Protein AF-A0A351J5V8-F1 (afdb_monomer)

Nearest PDB structures (foldseek):
  7oj0-assembly1_8  TM=9.052E-01  e=5.208E-01  Escherichia coli K-12

Solvent-accessible surface area (backbone atoms only — not comparable to full-atom values): 4280 Å² total; per-residue (Å²): 140,83,86,82,81,78,78,78,79,78,79,79,79,73,75,74,74,76,73,78,57,92,60,60,52,76,57,49,51,52,52,44,54,54,52,50,57,50,66,70,38,77,70,41,69,73,41,62,71,60,41,48,55,53,51,49,49,47,50,52,52,49,61,70,71,102

Foldseek 3Di:
DDDDDDPPPPPPPPPPPPPPDPDPLVVLVVVLVVLVVCVPDPVSVVDVVSVVVSVVSNVVSVVSND

Sequence (66 aa):
MSVKLEVRSAKWHGKSVKCGCIFDFPAAQKRLAELNVIAAGEDFWSEPEKAQSIMQEITTLQNQMS

Radius of gyration: 23.82 Å; Cα contacts (8 Å, |Δi|>4): 16; chains: 1; bounding box: 29×26×80 Å

Structure (mmCIF, N/CA/C/O backbone):
data_AF-A0A351J5V8-F1
#
_entry.id   AF-A0A351J5V8-F1
#
loop_
_atom_site.group_PDB
_atom_site.id
_atom_site.type_symbol
_atom_site.label_atom_id
_atom_site.label_alt_id
_atom_site.label_comp_id
_atom_site.label_asym_id
_atom_site.label_entity_id
_atom_site.label_seq_id
_atom_site.pdbx_PDB_ins_code
_atom_site.Cartn_x
_atom_site.Cartn_y
_atom_site.Cartn_z
_atom_site.occupancy
_atom_site.B_iso_or_equiv
_atom_site.auth_seq_id
_atom_site.auth_comp_id
_atom_site.auth_asym_id
_atom_site.auth_atom_id
_atom_site.pdbx_PDB_model_num
ATOM 1 N N . MET A 1 1 ? -0.322 -14.749 -66.268 1.00 38.12 1 MET A N 1
ATOM 2 C CA . MET A 1 1 ? 0.903 -14.347 -65.544 1.00 38.12 1 MET A CA 1
ATOM 3 C C . MET A 1 1 ? 0.495 -14.066 -64.105 1.00 38.12 1 MET A C 1
ATOM 5 O O . MET A 1 1 ? -0.165 -13.064 -63.877 1.00 38.12 1 MET A O 1
ATOM 9 N N . SER A 1 2 ? 0.772 -14.977 -63.169 1.00 39.50 2 SER A N 1
ATOM 10 C CA . SER A 1 2 ? 0.338 -14.849 -61.769 1.00 39.50 2 SER A CA 1
ATOM 11 C C . SER A 1 2 ? 1.556 -14.624 -60.884 1.00 39.50 2 SER A C 1
ATOM 13 O O . SER A 1 2 ? 2.399 -15.508 -60.760 1.00 39.50 2 SER A O 1
ATOM 15 N N . VAL A 1 3 ? 1.667 -13.433 -60.297 1.00 51.94 3 VAL A N 1
ATOM 16 C CA . VAL A 1 3 ? 2.743 -13.099 -59.359 1.00 51.94 3 VAL A CA 1
ATOM 17 C C . VAL A 1 3 ? 2.345 -13.548 -57.955 1.00 51.94 3 VAL A C 1
ATOM 19 O O . VAL A 1 3 ? 1.412 -13.028 -57.349 1.00 51.94 3 VAL A O 1
ATOM 22 N N . LYS A 1 4 ? 3.034 -14.573 -57.452 1.00 51.12 4 LYS A N 1
ATOM 23 C CA . LYS A 1 4 ? 2.877 -15.086 -56.092 1.00 51.12 4 LYS A CA 1
ATOM 24 C C . LYS A 1 4 ? 3.751 -14.234 -55.170 1.00 51.12 4 LYS A C 1
ATOM 26 O O . LYS A 1 4 ? 4.960 -14.423 -55.105 1.00 51.12 4 LYS A O 1
ATOM 31 N N . LEU A 1 5 ? 3.147 -13.249 -54.510 1.00 54.28 5 LEU A N 1
ATOM 32 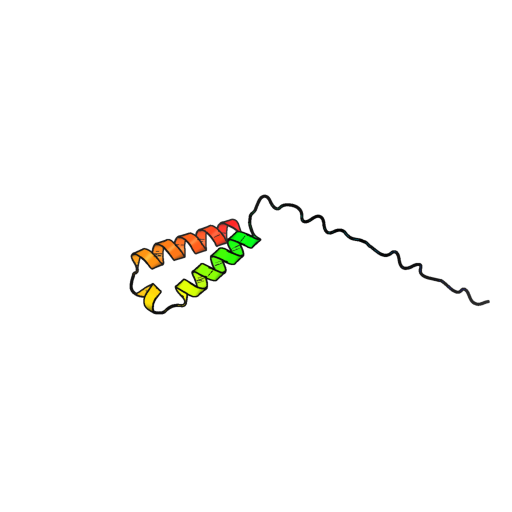C CA . LEU A 1 5 ? 3.809 -12.460 -53.471 1.00 54.28 5 LEU A CA 1
ATOM 33 C C . LEU A 1 5 ? 3.809 -13.267 -52.169 1.00 54.28 5 LEU A C 1
ATOM 35 O O . LEU A 1 5 ? 2.852 -13.246 -51.400 1.00 54.28 5 LEU A O 1
ATOM 39 N N . GLU A 1 6 ? 4.888 -14.011 -51.938 1.00 54.91 6 GLU A N 1
ATOM 40 C CA . GLU A 1 6 ? 5.196 -14.560 -50.620 1.00 54.91 6 GLU A CA 1
ATOM 41 C C . GLU A 1 6 ? 5.639 -13.424 -49.698 1.00 54.91 6 GLU A C 1
ATOM 43 O O . GLU A 1 6 ? 6.775 -12.947 -49.734 1.00 54.91 6 GLU A O 1
ATOM 48 N N . VAL A 1 7 ? 4.705 -12.980 -48.859 1.00 61.81 7 VAL A N 1
ATOM 49 C CA . VAL A 1 7 ? 4.982 -12.080 -47.744 1.00 61.81 7 VAL A CA 1
ATOM 50 C C . VAL A 1 7 ? 5.774 -12.874 -46.710 1.00 61.81 7 VAL A C 1
ATOM 52 O O . VAL A 1 7 ? 5.227 -13.657 -45.933 1.00 61.81 7 VAL A O 1
ATOM 55 N N . ARG A 1 8 ? 7.097 -12.702 -46.722 1.00 50.25 8 ARG A N 1
ATOM 56 C CA . ARG A 1 8 ? 7.986 -13.240 -45.692 1.00 50.25 8 ARG A CA 1
ATOM 57 C C . ARG A 1 8 ? 7.616 -12.589 -44.361 1.00 50.25 8 ARG A C 1
ATOM 59 O O . ARG A 1 8 ? 7.921 -11.425 -44.124 1.00 50.25 8 ARG A O 1
ATOM 66 N N . SER A 1 9 ? 6.933 -13.348 -43.508 1.00 52.38 9 SER A N 1
ATOM 67 C CA . SER A 1 9 ? 6.595 -12.959 -42.141 1.00 52.38 9 SER A CA 1
ATOM 68 C C . SER A 1 9 ? 7.879 -12.736 -41.338 1.00 52.38 9 SER A C 1
ATOM 70 O O . SER A 1 9 ? 8.473 -13.683 -40.820 1.00 52.38 9 SER A O 1
ATOM 72 N N . ALA A 1 10 ? 8.314 -11.482 -41.227 1.00 57.88 10 ALA A N 1
ATOM 73 C CA . ALA A 1 10 ? 9.359 -11.084 -40.297 1.00 57.88 10 ALA A CA 1
ATOM 74 C C . ALA A 1 10 ? 8.861 -11.349 -38.868 1.00 57.88 10 ALA A C 1
ATOM 76 O O . ALA A 1 10 ? 7.961 -10.680 -38.362 1.00 57.88 10 ALA A O 1
ATOM 77 N N . LYS A 1 11 ? 9.412 -12.381 -38.228 1.00 57.91 11 LYS A N 1
ATOM 78 C CA . LYS A 1 11 ? 9.093 -12.741 -36.847 1.00 57.91 11 LYS A CA 1
ATOM 79 C C . LYS A 1 11 ? 9.764 -11.733 -35.916 1.00 57.91 11 LYS A C 1
ATOM 81 O O . LYS A 1 11 ? 10.945 -11.865 -35.593 1.00 57.91 11 LYS A O 1
ATOM 86 N N . TRP A 1 12 ? 9.008 -10.717 -35.512 1.00 54.50 12 TRP A N 1
ATOM 87 C CA . TRP A 1 12 ? 9.418 -9.737 -34.513 1.00 54.50 12 TRP A CA 1
ATOM 88 C C . TRP A 1 12 ? 9.609 -10.434 -33.165 1.00 54.50 12 TRP A C 1
ATOM 90 O O . TRP A 1 12 ? 8.663 -10.644 -32.412 1.00 54.50 12 TRP A O 1
ATOM 100 N N . HIS A 1 13 ? 10.848 -10.797 -32.837 1.00 62.16 13 HIS A N 1
ATOM 101 C CA . HIS A 1 13 ? 11.216 -11.104 -31.459 1.00 62.16 13 HIS A CA 1
ATOM 102 C C . HIS A 1 13 ? 11.479 -9.779 -30.749 1.00 62.16 13 HIS A C 1
ATOM 104 O O . HIS A 1 13 ? 12.622 -9.398 -30.502 1.00 62.16 13 HIS A O 1
ATOM 110 N N . GLY A 1 14 ? 10.400 -9.059 -30.445 1.00 53.97 14 GLY A N 1
ATOM 111 C CA . GLY A 1 14 ? 10.446 -7.966 -29.490 1.00 53.97 14 GLY A CA 1
ATOM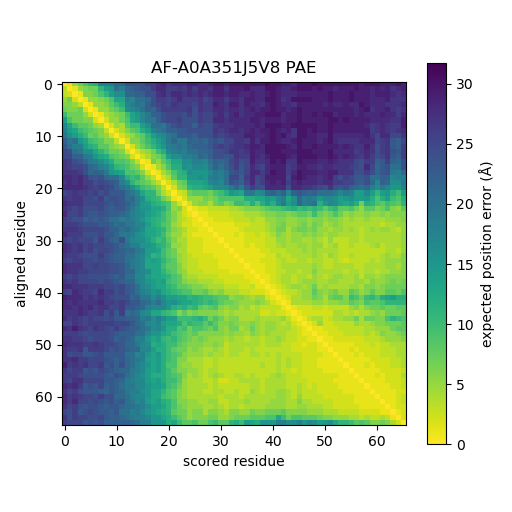 112 C C . GLY A 1 14 ? 10.709 -8.559 -28.114 1.00 53.97 14 GLY A C 1
ATOM 113 O O . GLY A 1 14 ? 9.775 -8.850 -27.373 1.00 53.97 14 GLY A O 1
ATOM 114 N N . LYS A 1 15 ? 11.981 -8.781 -27.763 1.00 58.28 15 LYS A N 1
ATOM 115 C CA . LYS A 1 15 ? 12.367 -8.870 -26.356 1.00 58.28 15 LYS A CA 1
ATOM 116 C C . LYS A 1 15 ? 12.008 -7.511 -25.772 1.00 58.28 15 LYS A C 1
ATOM 118 O O . LYS A 1 15 ? 12.769 -6.564 -25.932 1.00 58.28 15 LYS A O 1
ATOM 123 N N . SER A 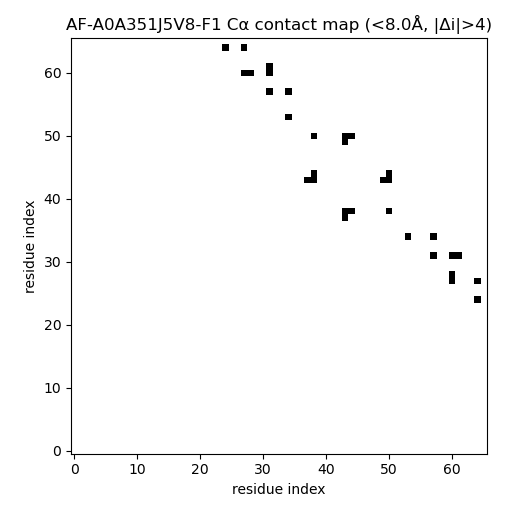1 16 ? 10.813 -7.413 -25.191 1.00 61.62 16 SER A N 1
ATOM 124 C CA . SER A 1 16 ? 10.389 -6.270 -24.395 1.00 61.62 16 SER A CA 1
ATOM 125 C C . SER A 1 16 ? 11.435 -6.118 -23.306 1.00 61.62 16 SER A C 1
ATOM 127 O O . SER A 1 16 ? 11.415 -6.842 -22.310 1.00 61.62 16 SER A O 1
ATOM 129 N N . VAL A 1 17 ? 12.401 -5.233 -23.543 1.00 59.09 17 VAL A N 1
ATOM 130 C CA . VAL A 1 17 ? 13.289 -4.727 -22.513 1.00 59.09 17 VAL A CA 1
ATOM 131 C C . VAL A 1 17 ? 12.322 -4.159 -21.494 1.00 59.09 17 VAL A C 1
ATOM 133 O O . VAL A 1 17 ? 11.624 -3.187 -21.771 1.00 59.09 17 VAL A O 1
ATOM 136 N N . LYS A 1 18 ? 12.153 -4.863 -20.373 1.00 60.84 18 LYS A N 1
ATOM 137 C CA . LYS A 1 18 ? 11.464 -4.313 -19.217 1.00 60.84 18 LYS A CA 1
ATOM 138 C C . LYS A 1 18 ? 12.355 -3.156 -18.804 1.00 60.84 18 LYS A C 1
ATOM 140 O O . LYS A 1 18 ? 13.351 -3.375 -18.122 1.00 60.84 18 LYS A O 1
ATOM 145 N N . CYS A 1 19 ? 12.096 -1.975 -19.361 1.00 54.62 19 CYS A N 1
ATOM 146 C CA . CYS A 1 19 ? 12.707 -0.741 -18.920 1.00 54.62 19 CYS A CA 1
ATOM 147 C C . CYS A 1 19 ? 12.478 -0.737 -17.416 1.00 54.62 19 CYS A C 1
ATOM 149 O O . CYS A 1 19 ? 11.329 -0.732 -16.979 1.00 54.62 19 CYS A O 1
ATOM 151 N N . GLY A 1 20 ? 13.558 -0.910 -16.655 1.00 52.94 20 GLY A N 1
ATOM 152 C CA . GLY A 1 20 ? 13.532 -0.799 -15.212 1.00 52.94 20 GLY A CA 1
ATOM 153 C C . GLY A 1 20 ? 13.064 0.608 -14.915 1.00 52.94 20 GLY A C 1
ATOM 154 O O . GLY A 1 20 ? 13.831 1.561 -15.028 1.00 52.94 20 GLY A O 1
ATOM 155 N N . CYS A 1 21 ? 11.773 0.746 -14.655 1.00 50.16 21 CYS A N 1
ATOM 156 C CA . C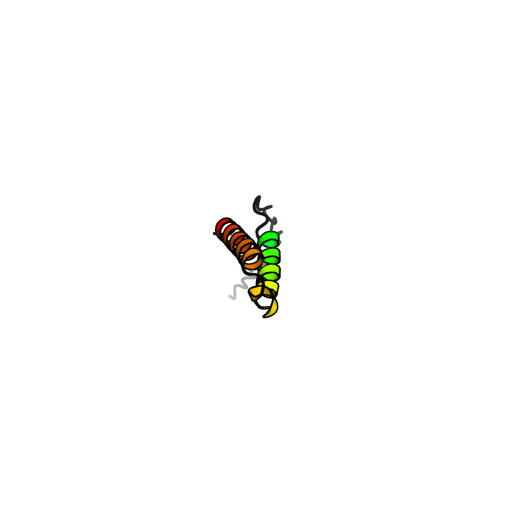YS A 1 21 ? 11.216 1.974 -14.160 1.00 50.16 21 CYS A CA 1
ATOM 157 C C . CYS A 1 21 ? 11.927 2.203 -12.824 1.00 50.16 21 CYS A C 1
ATOM 159 O O . CYS A 1 21 ? 11.851 1.360 -11.938 1.00 50.16 21 CYS A O 1
ATOM 161 N N . ILE A 1 22 ? 12.621 3.328 -12.674 1.00 58.56 22 ILE A N 1
ATOM 162 C CA . ILE A 1 22 ? 13.114 3.811 -11.370 1.00 58.56 22 ILE A CA 1
ATOM 163 C C . ILE A 1 22 ? 11.950 3.899 -10.359 1.00 58.56 22 ILE A C 1
ATOM 165 O O . ILE A 1 22 ? 12.144 3.867 -9.151 1.00 58.56 22 ILE A O 1
ATOM 169 N N . PHE A 1 23 ? 10.729 3.971 -10.884 1.00 58.06 23 PHE A N 1
ATOM 170 C CA . PHE A 1 23 ? 9.484 3.855 -10.162 1.00 58.06 23 PHE A CA 1
ATOM 171 C C . PHE A 1 23 ? 9.079 2.394 -9.959 1.00 58.06 23 PHE A C 1
ATOM 173 O O . PHE A 1 23 ? 8.654 1.728 -10.904 1.00 58.06 23 PHE A O 1
ATOM 180 N N . ASP A 1 24 ? 9.090 1.935 -8.709 1.00 70.38 24 ASP A N 1
ATOM 181 C CA . ASP A 1 24 ? 8.464 0.692 -8.233 1.00 70.38 24 ASP A CA 1
ATOM 182 C C . ASP A 1 24 ? 6.920 0.707 -8.372 1.00 70.38 24 ASP A C 1
ATOM 184 O O . ASP A 1 24 ? 6.186 0.209 -7.523 1.00 70.38 24 ASP A O 1
ATOM 188 N N . PHE A 1 25 ? 6.393 1.253 -9.469 1.00 73.38 25 PHE A N 1
ATOM 189 C CA . PHE A 1 25 ? 4.980 1.332 -9.822 1.00 73.38 25 PHE A CA 1
ATOM 190 C C . PHE A 1 25 ? 4.221 0.007 -9.622 1.00 73.38 25 PHE A C 1
ATOM 192 O O . PHE A 1 25 ? 3.196 0.017 -8.939 1.00 73.38 25 PHE A O 1
ATOM 199 N N . PRO A 1 26 ? 4.703 -1.162 -10.106 1.00 78.62 26 PRO A N 1
ATOM 200 C CA . PRO A 1 26 ? 4.000 -2.422 -9.863 1.00 78.62 26 PRO A CA 1
ATOM 201 C C . PRO A 1 26 ? 4.007 -2.854 -8.388 1.00 78.62 26 PRO A C 1
ATOM 203 O O . PRO A 1 26 ? 3.100 -3.573 -7.969 1.00 78.62 26 PRO A O 1
ATOM 206 N N . ALA A 1 27 ? 5.005 -2.458 -7.593 1.00 80.88 27 ALA A N 1
ATOM 207 C CA . ALA A 1 27 ? 5.043 -2.767 -6.164 1.00 80.88 27 ALA A CA 1
ATOM 208 C C . ALA A 1 27 ? 4.127 -1.824 -5.373 1.00 80.88 27 ALA A C 1
ATOM 210 O O . ALA A 1 27 ? 3.342 -2.283 -4.545 1.00 80.88 27 ALA A O 1
ATOM 211 N N . ALA A 1 28 ? 4.149 -0.532 -5.697 1.00 81.31 28 ALA A N 1
ATOM 212 C CA . ALA A 1 28 ? 3.250 0.460 -5.131 1.00 81.31 28 ALA A CA 1
ATOM 213 C C . ALA A 1 28 ? 1.780 0.109 -5.437 1.00 81.31 28 ALA A C 1
ATOM 215 O O . ALA A 1 28 ? 0.928 0.209 -4.557 1.00 81.31 28 ALA A O 1
ATOM 216 N N . GLN A 1 29 ? 1.477 -0.394 -6.642 1.00 82.81 29 GLN A N 1
ATOM 217 C CA . GLN A 1 29 ? 0.122 -0.806 -7.025 1.00 82.81 29 GLN A CA 1
ATOM 218 C C . GLN A 1 29 ? -0.362 -2.013 -6.210 1.00 82.81 29 GLN A C 1
ATOM 220 O O . GLN A 1 29 ? -1.510 -2.037 -5.766 1.00 82.81 29 GLN A O 1
ATOM 225 N N . LYS A 1 30 ? 0.512 -3.002 -5.972 1.00 86.44 30 LYS A N 1
ATOM 226 C CA . LYS A 1 30 ? 0.202 -4.126 -5.072 1.00 86.44 30 LYS A CA 1
ATOM 227 C C . LYS A 1 30 ? -0.086 -3.632 -3.661 1.00 86.44 30 LYS A C 1
ATOM 229 O O . LYS A 1 30 ? -1.067 -4.057 -3.060 1.00 86.44 30 LYS A O 1
ATOM 234 N N . ARG A 1 31 ? 0.732 -2.704 -3.163 1.00 85.38 31 ARG A N 1
ATOM 235 C CA . ARG A 1 31 ? 0.580 -2.201 -1.801 1.00 85.38 31 ARG A CA 1
ATOM 236 C C . ARG A 1 31 ? -0.705 -1.397 -1.617 1.00 85.38 31 ARG A C 1
ATOM 238 O O . ARG A 1 31 ? -1.399 -1.584 -0.627 1.00 85.38 31 ARG A O 1
ATOM 245 N N . LEU A 1 32 ? -1.082 -0.596 -2.611 1.00 87.38 32 LEU A N 1
ATOM 246 C CA . LEU A 1 32 ? -2.361 0.115 -2.637 1.00 87.38 32 LEU A CA 1
ATOM 247 C C . LEU A 1 32 ? -3.547 -0.868 -2.605 1.00 87.38 32 LEU A C 1
ATOM 249 O O . LEU A 1 32 ? -4.488 -0.676 -1.839 1.00 87.38 32 LEU A O 1
ATOM 253 N N . ALA A 1 33 ? -3.492 -1.957 -3.379 1.00 86.94 33 ALA A N 1
ATOM 254 C CA . ALA A 1 33 ? -4.545 -2.974 -3.369 1.00 86.94 33 ALA A CA 1
ATOM 255 C C . ALA A 1 33 ? -4.717 -3.626 -1.985 1.00 86.94 33 ALA A C 1
ATOM 257 O O . ALA A 1 33 ? -5.843 -3.796 -1.527 1.00 86.94 33 ALA A O 1
ATOM 258 N N . GLU A 1 34 ? -3.618 -3.936 -1.296 1.00 87.50 34 GLU A N 1
ATOM 259 C CA . GLU A 1 34 ? -3.642 -4.488 0.065 1.00 87.50 34 GLU A CA 1
ATOM 260 C C . GLU A 1 34 ? -4.254 -3.502 1.071 1.00 87.50 34 GLU A C 1
ATOM 262 O O . GLU A 1 34 ? -5.120 -3.885 1.858 1.00 87.50 34 GLU A O 1
ATOM 267 N N . LEU A 1 35 ? -3.866 -2.223 1.008 1.00 86.81 35 LEU A N 1
ATOM 268 C CA . LEU A 1 35 ? -4.424 -1.177 1.870 1.00 86.81 35 LEU A CA 1
ATOM 269 C C . LEU A 1 35 ? -5.918 -0.936 1.598 1.00 86.81 35 LEU A C 1
ATOM 271 O O . LEU A 1 35 ? -6.675 -0.725 2.539 1.00 86.81 35 LEU A O 1
ATOM 275 N N . ASN A 1 36 ? -6.371 -1.036 0.345 1.00 85.19 36 ASN A N 1
ATOM 276 C CA . ASN A 1 36 ? -7.793 -0.930 0.002 1.00 85.19 36 ASN A CA 1
ATOM 277 C C . ASN A 1 36 ? -8.625 -2.100 0.539 1.00 85.19 36 ASN A C 1
ATOM 279 O O . ASN A 1 36 ? -9.768 -1.895 0.937 1.00 85.19 36 ASN A O 1
ATOM 283 N N . VAL A 1 37 ? -8.073 -3.317 0.573 1.00 87.69 37 VAL A N 1
ATOM 284 C CA . VAL A 1 37 ? -8.752 -4.469 1.190 1.00 87.69 37 VAL A CA 1
ATOM 285 C C . VAL A 1 37 ? -8.902 -4.257 2.695 1.00 87.69 37 VAL A C 1
ATOM 287 O O . VAL A 1 37 ? -9.964 -4.533 3.244 1.00 87.69 37 VAL A O 1
ATOM 290 N N . ILE A 1 38 ? -7.870 -3.715 3.348 1.00 83.38 38 ILE A N 1
ATOM 291 C CA . ILE A 1 38 ? -7.928 -3.346 4.768 1.00 83.38 38 ILE A CA 1
ATOM 292 C C . ILE A 1 38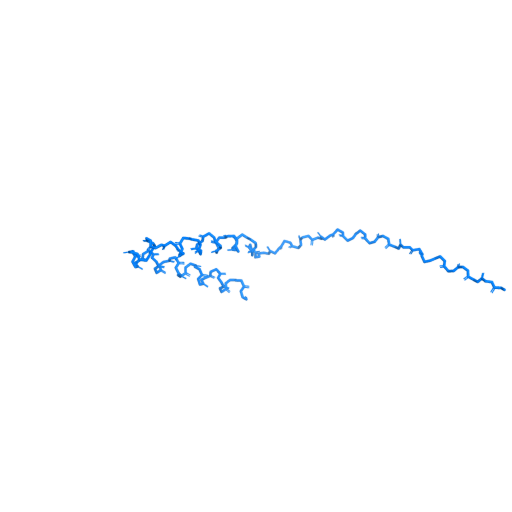 ? -8.976 -2.245 4.983 1.00 83.38 38 ILE A C 1
ATOM 294 O O . 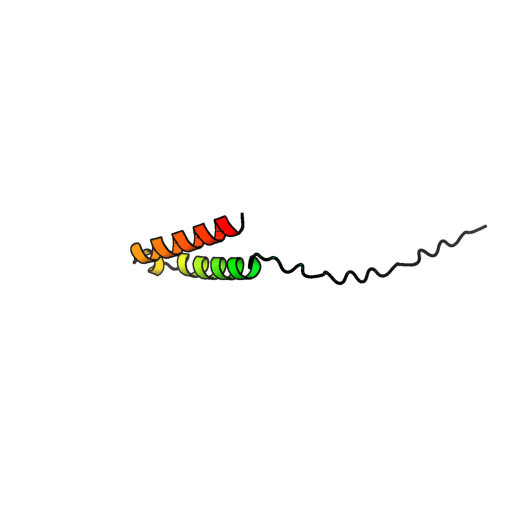ILE A 1 38 ? -9.799 -2.359 5.886 1.00 83.38 38 ILE A O 1
ATOM 298 N N . ALA A 1 39 ? -9.008 -1.233 4.111 1.00 81.50 39 ALA A N 1
ATOM 299 C CA . ALA A 1 39 ? -9.965 -0.131 4.187 1.00 81.50 39 ALA A CA 1
ATOM 300 C C . ALA A 1 39 ? -11.426 -0.538 3.920 1.00 81.50 39 ALA A C 1
ATOM 302 O O . ALA A 1 39 ? -12.348 0.149 4.362 1.00 81.50 39 ALA A O 1
ATOM 303 N N . ALA A 1 40 ? -11.639 -1.647 3.207 1.00 84.19 40 ALA A N 1
ATOM 304 C CA . ALA A 1 40 ? -12.956 -2.230 2.966 1.00 84.19 40 ALA A CA 1
ATOM 305 C C . ALA A 1 40 ? -13.494 -3.037 4.164 1.00 84.19 40 ALA A C 1
ATOM 307 O O . ALA A 1 40 ? -14.667 -3.405 4.161 1.00 84.19 40 ALA A O 1
ATOM 308 N N . GLY A 1 41 ? -12.661 -3.331 5.169 1.00 84.69 41 GLY A N 1
ATOM 309 C CA . GLY A 1 41 ? -13.099 -3.973 6.406 1.00 84.69 41 GLY A CA 1
ATOM 310 C C . GLY A 1 41 ? -13.895 -3.014 7.295 1.00 84.69 41 GLY A C 1
ATOM 311 O O . GLY A 1 41 ? -13.514 -1.860 7.474 1.00 84.69 41 GLY A O 1
ATOM 312 N N . GLU A 1 42 ? -14.986 -3.491 7.893 1.00 74.25 42 GLU A N 1
ATOM 313 C CA . GLU A 1 42 ? -15.824 -2.687 8.800 1.00 74.25 42 GLU A CA 1
ATOM 314 C C . GLU A 1 42 ? -15.065 -2.274 10.075 1.00 74.25 42 GLU A C 1
ATOM 316 O O . GLU A 1 42 ? -15.179 -1.137 10.529 1.00 74.25 42 GLU A O 1
ATOM 321 N N . ASP A 1 43 ? -14.200 -3.155 10.588 1.00 81.50 43 ASP A N 1
ATOM 322 C CA . ASP A 1 43 ? -13.381 -2.910 11.784 1.00 81.50 43 ASP A CA 1
ATOM 323 C C . ASP A 1 43 ? -12.312 -1.829 11.588 1.00 81.50 43 ASP A C 1
ATOM 325 O O . ASP A 1 43 ? -11.824 -1.241 12.552 1.00 81.50 43 ASP A O 1
ATOM 329 N N . PHE A 1 44 ? -11.935 -1.544 10.343 1.00 79.94 44 PHE A N 1
ATOM 330 C CA . PHE A 1 44 ? -10.902 -0.560 10.044 1.00 79.94 44 PHE A CA 1
ATOM 331 C C . PHE A 1 44 ? -11.350 0.870 10.377 1.00 79.94 44 PHE A C 1
ATOM 333 O O . PHE A 1 44 ? -10.546 1.686 10.828 1.00 79.94 44 PHE A O 1
ATOM 340 N N . TRP A 1 45 ? -12.644 1.162 10.230 1.00 83.50 45 TRP A N 1
ATOM 341 C CA . TRP A 1 45 ? -13.222 2.466 10.562 1.00 83.50 45 TRP A CA 1
ATOM 342 C C . TRP A 1 45 ? -13.488 2.650 12.063 1.00 83.50 45 TRP A C 1
ATOM 344 O O . TRP A 1 45 ? -13.779 3.766 12.494 1.00 83.50 45 TRP A O 1
ATOM 354 N N . SER A 1 46 ? -13.335 1.593 12.867 1.00 85.75 46 SER A N 1
ATOM 355 C CA . SER A 1 46 ? -13.463 1.647 14.328 1.00 85.75 46 SER A CA 1
ATOM 356 C C . SER A 1 46 ? -12.326 2.426 14.998 1.00 85.75 46 SER A C 1
ATOM 358 O O . SER A 1 46 ? -12.507 2.953 16.094 1.00 85.75 46 SER A O 1
ATOM 360 N N . GLU A 1 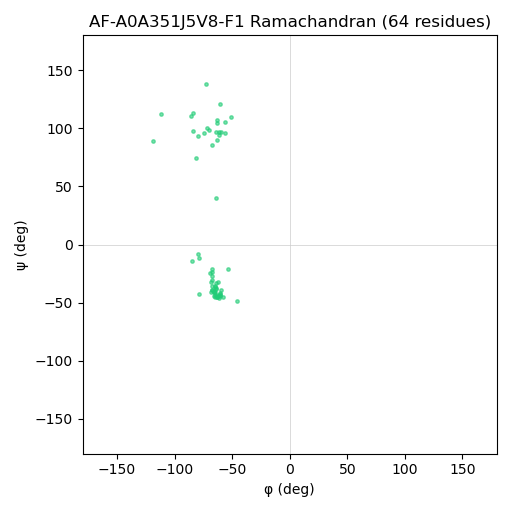47 ? -11.160 2.529 14.349 1.00 84.94 47 GLU A N 1
ATOM 361 C CA . GLU A 1 47 ? -9.988 3.249 14.861 1.00 84.94 47 GLU A CA 1
ATOM 362 C C . GLU A 1 47 ? -9.604 4.415 13.928 1.00 84.94 47 GLU A C 1
ATOM 364 O O . GLU A 1 47 ? -8.776 4.249 13.026 1.00 84.94 47 GLU A O 1
ATOM 369 N N . PRO A 1 48 ? -10.165 5.622 14.139 1.00 83.31 48 PRO A N 1
ATOM 370 C CA . PRO A 1 48 ? -10.023 6.741 13.206 1.00 83.31 48 PRO A CA 1
ATOM 371 C C . PRO A 1 48 ? -8.572 7.212 13.022 1.00 83.31 48 PRO A C 1
ATOM 373 O O . PRO A 1 48 ? -8.204 7.621 11.923 1.00 83.31 48 PRO A O 1
ATOM 376 N N . GLU A 1 49 ? -7.726 7.110 14.054 1.00 87.50 49 GLU A N 1
ATOM 377 C CA . GLU A 1 49 ? -6.300 7.456 13.951 1.00 87.50 49 GLU A CA 1
ATOM 378 C C . GLU A 1 49 ? -5.550 6.518 12.994 1.00 87.50 49 GLU A C 1
ATOM 380 O O . GLU A 1 49 ? -4.796 6.974 12.132 1.00 87.50 49 GLU A O 1
ATOM 385 N N . LYS A 1 50 ? -5.805 5.206 13.082 1.00 85.00 50 LYS A N 1
ATOM 386 C CA . LYS A 1 50 ? -5.206 4.213 12.176 1.00 85.00 50 LYS A CA 1
ATOM 387 C C . LYS A 1 50 ? -5.743 4.368 10.758 1.00 85.00 50 LYS A C 1
ATOM 389 O O . LYS A 1 50 ? -4.970 4.302 9.800 1.00 85.00 50 LYS A O 1
ATOM 394 N N . ALA A 1 51 ? -7.045 4.621 10.625 1.00 87.69 51 ALA A N 1
ATOM 395 C CA . ALA A 1 51 ? -7.673 4.850 9.333 1.00 87.69 51 ALA A CA 1
ATOM 396 C C . ALA A 1 51 ? -7.073 6.067 8.616 1.00 87.69 51 ALA A C 1
ATOM 398 O O . ALA A 1 51 ? -6.759 6.000 7.426 1.00 87.69 51 ALA A O 1
ATOM 399 N N . GLN A 1 52 ? -6.828 7.153 9.353 1.00 87.44 52 GLN A N 1
ATOM 400 C CA . GLN A 1 52 ? -6.204 8.360 8.823 1.00 87.44 52 GLN A CA 1
ATOM 401 C C . GLN A 1 52 ? -4.786 8.100 8.301 1.00 87.44 52 GLN A C 1
ATOM 403 O O . GLN A 1 52 ? -4.462 8.537 7.195 1.00 87.44 52 GLN A O 1
ATOM 408 N N . SER A 1 53 ? -3.949 7.375 9.049 1.00 89.06 53 SER A N 1
ATOM 409 C CA . SER A 1 53 ? -2.588 7.041 8.604 1.00 89.06 53 SER A CA 1
ATOM 410 C C . SER A 1 53 ? -2.586 6.191 7.330 1.00 89.06 53 SER A C 1
ATOM 412 O O . SER A 1 53 ? -1.853 6.498 6.391 1.00 89.06 53 SER A O 1
ATOM 414 N N . ILE A 1 54 ? -3.450 5.175 7.248 1.00 86.94 54 ILE A N 1
ATOM 415 C CA . ILE A 1 54 ? -3.555 4.318 6.057 1.00 86.94 54 ILE A CA 1
ATOM 416 C C . ILE A 1 54 ? -4.108 5.093 4.849 1.00 86.94 54 ILE A C 1
ATOM 418 O O . ILE A 1 54 ? -3.610 4.938 3.735 1.00 86.94 54 ILE A O 1
ATOM 422 N N . MET A 1 55 ? -5.085 5.985 5.041 1.00 87.44 55 MET A N 1
ATOM 423 C CA . MET A 1 55 ? -5.599 6.846 3.965 1.00 87.44 55 MET A CA 1
ATOM 424 C C . MET A 1 55 ? -4.534 7.821 3.436 1.00 87.44 55 MET A C 1
ATOM 426 O O . MET A 1 55 ? -4.462 8.065 2.226 1.00 87.44 55 MET A O 1
ATOM 430 N N . GLN A 1 56 ? -3.675 8.360 4.310 1.00 90.00 56 GLN A N 1
ATOM 431 C CA . GLN A 1 56 ? -2.530 9.185 3.903 1.00 90.00 56 GLN A CA 1
ATOM 432 C C . GLN A 1 56 ? -1.507 8.380 3.097 1.00 90.00 56 GLN A C 1
ATOM 434 O O . GLN A 1 56 ? -1.000 8.872 2.085 1.00 90.00 56 GLN A O 1
ATOM 439 N N . GLU A 1 57 ? -1.236 7.137 3.498 1.00 86.19 57 GLU A N 1
ATOM 440 C CA . GLU A 1 57 ? -0.341 6.233 2.772 1.00 86.19 57 GLU A CA 1
ATOM 441 C C . GLU A 1 57 ? -0.898 5.910 1.376 1.00 86.19 57 GLU A C 1
ATOM 443 O O . GLU A 1 57 ? -0.190 6.062 0.381 1.00 86.19 57 GLU A O 1
ATOM 448 N N . ILE A 1 58 ? -2.196 5.603 1.270 1.00 87.94 58 ILE A N 1
ATOM 449 C CA . ILE A 1 58 ? -2.896 5.406 -0.011 1.00 87.94 58 ILE A CA 1
ATOM 450 C C . ILE A 1 58 ? -2.787 6.652 -0.902 1.00 87.94 58 ILE A C 1
ATOM 452 O O . ILE A 1 58 ? -2.498 6.534 -2.093 1.00 87.94 5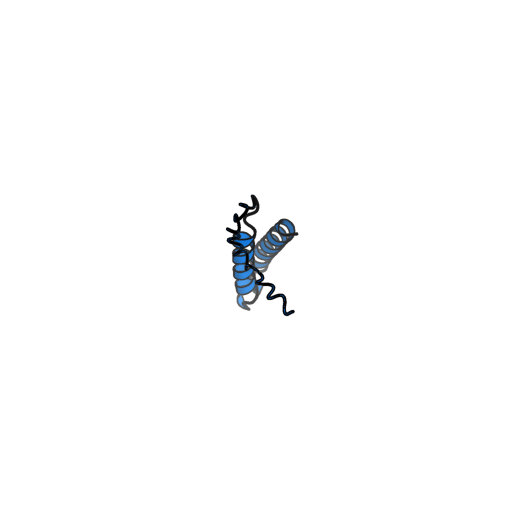8 ILE A O 1
ATOM 456 N N . THR A 1 59 ? -2.997 7.847 -0.344 1.00 88.25 59 THR A N 1
ATOM 457 C CA . THR A 1 59 ? -2.924 9.115 -1.094 1.00 88.25 59 THR A CA 1
ATOM 458 C C . THR A 1 59 ? -1.503 9.394 -1.585 1.00 88.25 59 THR A C 1
ATOM 460 O O . THR A 1 59 ? -1.301 9.823 -2.719 1.00 88.25 59 THR A O 1
ATOM 463 N N . THR A 1 60 ? -0.500 9.108 -0.755 1.00 88.00 60 THR A N 1
ATOM 464 C CA . THR A 1 60 ? 0.917 9.277 -1.106 1.00 88.00 60 THR A CA 1
ATOM 465 C C . THR A 1 60 ? 1.322 8.321 -2.225 1.00 88.00 60 THR A C 1
ATOM 467 O O . THR A 1 60 ? 1.948 8.748 -3.194 1.00 88.00 60 THR A O 1
ATOM 470 N N . LEU A 1 61 ? 0.905 7.054 -2.135 1.00 84.81 61 LEU A N 1
ATOM 471 C CA . LEU A 1 61 ? 1.137 6.052 -3.177 1.00 84.81 61 LEU A CA 1
ATOM 472 C C . LEU A 1 61 ? 0.424 6.417 -4.488 1.00 84.81 61 LEU A C 1
ATOM 474 O O . LEU A 1 61 ? 1.006 6.247 -5.555 1.00 84.81 61 LEU A O 1
ATOM 478 N N . GLN A 1 62 ? -0.795 6.966 -4.433 1.00 82.69 62 GLN A N 1
ATOM 479 C CA . GLN A 1 62 ? -1.499 7.461 -5.624 1.00 82.69 62 GLN A CA 1
ATOM 480 C C . GLN A 1 62 ? -0.790 8.655 -6.269 1.00 82.69 62 GLN A C 1
ATOM 482 O O . GLN A 1 62 ? -0.603 8.661 -7.481 1.00 82.69 62 GLN A O 1
ATOM 487 N N . ASN A 1 63 ? -0.342 9.631 -5.476 1.00 84.00 63 ASN A N 1
ATOM 488 C CA . ASN A 1 63 ? 0.399 10.788 -5.988 1.00 84.00 63 ASN A CA 1
ATOM 489 C C . ASN A 1 63 ? 1.739 10.392 -6.618 1.00 84.00 63 ASN A C 1
ATOM 491 O O . ASN A 1 63 ? 2.179 11.024 -7.568 1.00 84.00 63 ASN A O 1
ATOM 495 N N . GLN A 1 64 ? 2.383 9.347 -6.100 1.00 77.19 64 GLN A N 1
ATOM 496 C CA . GLN A 1 64 ? 3.589 8.772 -6.692 1.00 77.19 64 GLN A CA 1
ATOM 497 C C . GLN A 1 64 ? 3.309 8.094 -8.044 1.00 77.19 64 GLN A C 1
ATOM 499 O O . GLN A 1 64 ? 4.172 8.073 -8.910 1.00 77.19 64 GLN A O 1
ATOM 504 N N . MET A 1 65 ? 2.114 7.54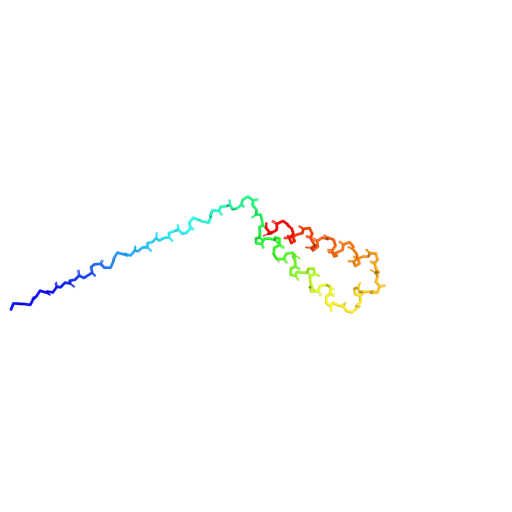2 -8.246 1.00 70.50 65 MET A N 1
ATOM 505 C CA . MET A 1 65 ? 1.721 6.888 -9.499 1.00 70.50 65 MET A CA 1
ATOM 506 C C . MET A 1 65 ? 1.191 7.843 -10.577 1.00 70.50 65 MET A C 1
ATOM 508 O O . MET A 1 65 ? 1.023 7.396 -11.715 1.00 70.50 65 MET A O 1
ATOM 512 N N . SER A 1 66 ? 0.869 9.090 -10.212 1.00 60.78 66 SER A N 1
ATOM 513 C CA . SER A 1 66 ? 0.263 10.096 -11.094 1.00 60.78 66 SER A CA 1
ATOM 514 C C . SER A 1 66 ? 1.266 10.832 -11.977 1.00 60.78 66 SER A C 1
ATOM 516 O O . SER A 1 66 ? 2.460 10.919 -11.623 1.00 60.78 66 SER A O 1
#

pLDDT: mean 73.24, std 14.89, range [38.12, 90.0]

Secondary structure (DSSP, 8-state):
---------------------SS-HHHHHHHHHHHHHHHTSGGGGG-HHHHHHHHHHHHHHHHHH-

Mean predicted aligned error: 13.75 Å